Protein AF-A0A9P7VKM8-F1 (afdb_monomer)

Mean predicted aligned error: 15.4 Å

pLDDT: mean 74.19, std 19.49, range [28.58, 96.06]

Radius of gyration: 18.31 Å; Cα contacts (8 Å, |Δi|>4): 188; chains: 1; bounding box: 40×58×43 Å

Organism: NCBI:txid856835

Structure (mmCIF, N/CA/C/O backbone):
data_AF-A0A9P7VKM8-F1
#
_entry.id   AF-A0A9P7VKM8-F1
#
loop_
_atom_site.group_PDB
_atom_site.id
_atom_site.type_symbol
_atom_site.label_atom_id
_atom_site.label_alt_id
_atom_site.label_comp_id
_atom_site.label_asym_id
_atom_site.label_entity_id
_atom_site.labe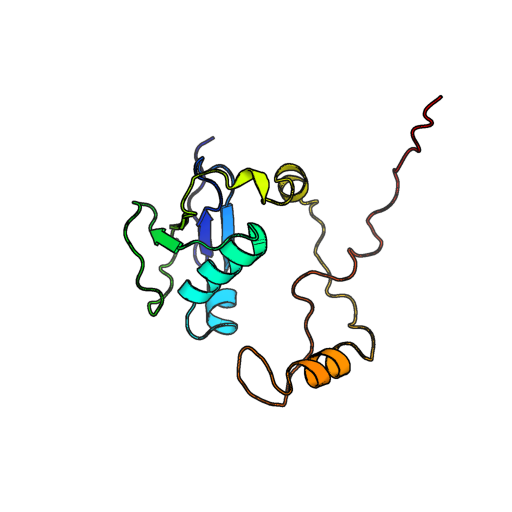l_seq_id
_atom_site.pdbx_PDB_ins_code
_atom_site.Cartn_x
_atom_site.Cartn_y
_atom_site.Cartn_z
_atom_site.occupancy
_atom_site.B_iso_or_equiv
_atom_site.auth_seq_id
_atom_site.auth_comp_id
_atom_site.auth_asym_id
_atom_site.auth_atom_id
_atom_site.pdbx_PDB_model_num
ATOM 1 N N . MET A 1 1 ? -18.742 10.939 9.453 1.00 56.50 1 MET A N 1
ATOM 2 C CA . MET A 1 1 ? -19.277 9.759 8.740 1.00 56.50 1 MET A CA 1
ATOM 3 C C . MET A 1 1 ? -18.349 8.594 9.045 1.00 56.50 1 MET A C 1
ATOM 5 O O . MET A 1 1 ? -17.147 8.813 8.947 1.00 56.50 1 MET A O 1
ATOM 9 N N . PRO A 1 2 ? -18.854 7.428 9.474 1.00 74.44 2 PRO A N 1
ATOM 10 C CA . PRO A 1 2 ? -18.018 6.241 9.643 1.00 74.44 2 PRO A CA 1
ATOM 11 C C . PRO A 1 2 ? -17.434 5.803 8.289 1.00 74.44 2 PRO A C 1
ATOM 13 O O . PRO A 1 2 ? -18.096 5.948 7.259 1.00 74.44 2 PRO A O 1
ATOM 16 N N . ARG A 1 3 ? -16.189 5.311 8.286 1.00 85.44 3 ARG A N 1
ATOM 17 C CA . ARG A 1 3 ? -15.520 4.792 7.083 1.00 85.44 3 ARG A CA 1
ATOM 18 C C . ARG A 1 3 ? -16.301 3.582 6.537 1.00 85.44 3 ARG A C 1
ATOM 20 O O . ARG A 1 3 ? -16.637 2.696 7.324 1.00 85.44 3 ARG A O 1
ATOM 27 N N . PRO A 1 4 ? -16.597 3.519 5.224 1.00 87.94 4 PRO A N 1
ATOM 28 C CA . PRO A 1 4 ? -17.205 2.339 4.622 1.00 87.94 4 PRO A CA 1
ATOM 29 C C . PRO A 1 4 ? -16.218 1.158 4.616 1.00 87.94 4 PRO A C 1
ATOM 31 O O . PRO A 1 4 ? -15.013 1.370 4.451 1.00 87.94 4 PRO A O 1
ATOM 34 N N . PRO A 1 5 ? -16.703 -0.085 4.770 1.00 89.56 5 PRO A N 1
ATOM 35 C CA . PRO A 1 5 ? -15.852 -1.264 4.668 1.00 89.56 5 PRO A CA 1
ATOM 36 C C . PRO A 1 5 ? -15.280 -1.406 3.246 1.00 89.56 5 PRO A C 1
ATOM 38 O O . PRO A 1 5 ? -15.933 -0.969 2.292 1.00 89.56 5 PRO A O 1
ATOM 41 N N . PRO A 1 6 ? -14.108 -2.045 3.073 1.00 92.94 6 PRO A N 1
ATOM 42 C CA . PRO A 1 6 ? -13.540 -2.246 1.746 1.00 92.94 6 PRO A CA 1
ATOM 43 C C . PRO A 1 6 ? -14.466 -3.102 0.857 1.00 92.94 6 PRO A C 1
ATO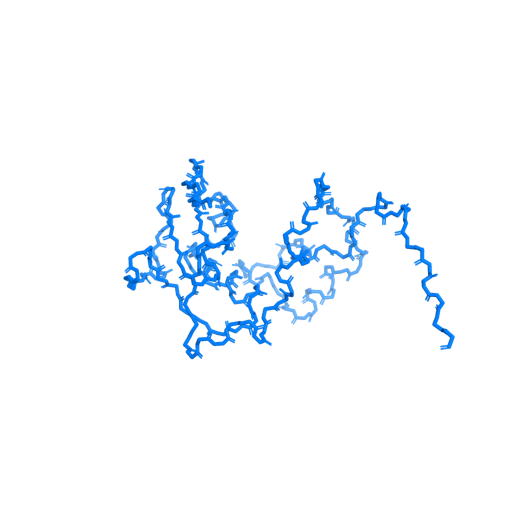M 45 O O . PRO A 1 6 ? -15.052 -4.082 1.340 1.00 92.94 6 PRO A O 1
ATOM 48 N N . PRO A 1 7 ? -14.592 -2.779 -0.443 1.00 92.06 7 PRO A N 1
ATOM 49 C CA . PRO A 1 7 ? -15.292 -3.628 -1.404 1.00 92.06 7 PRO A CA 1
ATOM 50 C C . PRO A 1 7 ? -14.646 -5.022 -1.536 1.00 92.06 7 PRO A C 1
ATOM 52 O O . PRO A 1 7 ? -13.449 -5.169 -1.290 1.00 92.06 7 PRO A O 1
ATOM 55 N N . PRO A 1 8 ? -15.391 -6.059 -1.967 1.00 96.06 8 PRO A N 1
ATOM 56 C CA . PRO A 1 8 ? -14.787 -7.351 -2.295 1.00 96.06 8 PRO A CA 1
ATOM 57 C C . PRO A 1 8 ? -13.718 -7.219 -3.390 1.00 96.06 8 PRO A C 1
ATOM 59 O O . PRO A 1 8 ? -13.930 -6.540 -4.394 1.00 96.06 8 PRO A O 1
ATOM 62 N N . GLY A 1 9 ? -12.579 -7.880 -3.192 1.00 94.38 9 GLY A N 1
ATOM 63 C CA . GLY A 1 9 ? -11.385 -7.788 -4.034 1.00 94.38 9 GLY A CA 1
ATOM 64 C C . GLY A 1 9 ? -10.492 -6.580 -3.733 1.00 94.38 9 GLY A C 1
ATOM 65 O O . GLY A 1 9 ? -9.513 -6.354 -4.450 1.00 94.38 9 GLY A O 1
ATOM 66 N N . PHE A 1 10 ? -10.811 -5.798 -2.699 1.00 95.31 10 PHE A N 1
ATOM 67 C CA . PHE A 1 10 ? -10.057 -4.619 -2.282 1.00 95.31 10 PHE A CA 1
ATOM 68 C C . PHE A 1 10 ? -9.643 -4.717 -0.817 1.00 95.31 10 PHE A C 1
ATOM 70 O O . PHE A 1 10 ? -10.312 -5.331 0.011 1.00 95.31 10 PHE A O 1
ATOM 77 N N . VAL A 1 11 ? -8.549 -4.035 -0.495 1.00 95.69 11 VAL A N 1
ATOM 78 C CA . VAL A 1 11 ? -8.113 -3.760 0.877 1.00 95.69 11 VAL A CA 1
ATOM 79 C C . VAL A 1 11 ? -8.063 -2.256 1.104 1.00 95.69 11 VAL A C 1
ATOM 81 O O . VAL A 1 11 ? -7.924 -1.487 0.150 1.00 95.69 11 VAL A O 1
ATOM 84 N N . GLN A 1 12 ? -8.158 -1.825 2.358 1.00 95.12 12 GLN A N 1
ATOM 85 C CA . GLN A 1 12 ? -7.978 -0.422 2.721 1.00 95.12 12 GLN A CA 1
ATOM 86 C C . GLN A 1 12 ? -6.659 -0.208 3.455 1.00 95.12 12 GLN A C 1
ATOM 88 O O . GLN A 1 12 ? -6.335 -0.925 4.399 1.00 95.12 12 GLN A O 1
ATOM 93 N N . LEU A 1 13 ? -5.916 0.811 3.025 1.00 94.62 13 LEU A N 1
ATOM 94 C CA . LEU A 1 13 ? -4.713 1.296 3.691 1.00 94.62 13 LEU A CA 1
ATOM 95 C C . LEU A 1 13 ? -5.010 2.642 4.356 1.00 94.62 13 LEU A C 1
ATOM 97 O O . LEU A 1 13 ? -5.157 3.650 3.665 1.00 94.62 13 LEU A O 1
ATOM 101 N N . LEU A 1 14 ? -5.092 2.658 5.683 1.00 92.12 14 LEU A N 1
ATOM 102 C CA . LEU A 1 14 ? -5.251 3.849 6.514 1.00 92.12 14 LEU A CA 1
ATOM 103 C C . LEU A 1 14 ? -3.905 4.565 6.630 1.00 92.12 14 LEU A C 1
ATOM 105 O O . LEU A 1 14 ? -2.919 3.981 7.081 1.00 92.12 14 LEU A O 1
ATOM 109 N N . LEU A 1 15 ? -3.874 5.830 6.219 1.00 88.06 15 LEU A N 1
ATOM 110 C CA . LEU A 1 15 ? -2.655 6.643 6.167 1.00 88.06 15 LEU A CA 1
ATOM 111 C C . LEU A 1 15 ? -2.611 7.718 7.258 1.00 88.06 15 LEU A C 1
ATOM 113 O O . LEU A 1 15 ? -1.546 8.257 7.542 1.00 88.06 15 LEU A O 1
ATOM 117 N N . LEU A 1 16 ? -3.758 8.041 7.864 1.00 81.75 16 LEU A N 1
ATOM 118 C CA . LEU A 1 16 ? -3.852 8.963 8.994 1.00 81.75 16 LEU A CA 1
ATOM 119 C C . LEU A 1 16 ? -4.569 8.303 10.181 1.00 81.75 16 LEU A C 1
ATOM 121 O O . LEU A 1 16 ? -5.455 7.474 9.967 1.00 81.75 16 LEU A O 1
ATOM 125 N N . PRO A 1 17 ? -4.267 8.718 11.428 1.00 71.56 17 PRO A N 1
ATOM 126 C CA . PRO A 1 17 ? -4.838 8.111 12.636 1.00 71.56 17 PRO A CA 1
ATOM 127 C C . PRO A 1 17 ? -6.357 8.276 12.783 1.00 71.56 17 PRO A C 1
ATOM 129 O O . PRO A 1 17 ? -6.980 7.570 13.563 1.00 71.56 17 PRO A O 1
ATOM 132 N N . GLN A 1 18 ? -6.957 9.239 12.079 1.00 70.50 18 GLN A N 1
ATOM 133 C CA . GLN A 1 18 ? -8.353 9.654 12.267 1.00 70.50 18 GLN A CA 1
ATOM 134 C C . GLN A 1 18 ? -9.346 8.891 11.370 1.00 70.50 18 GLN A C 1
ATOM 136 O O . GLN A 1 18 ? -10.458 9.372 11.164 1.00 70.50 18 GLN A O 1
ATOM 141 N N . ASP A 1 19 ? -8.935 7.763 10.775 1.00 68.69 19 ASP A N 1
ATOM 142 C CA . ASP A 1 19 ? -9.698 6.937 9.815 1.00 68.69 19 ASP A CA 1
ATOM 143 C C . ASP A 1 19 ? -10.327 7.706 8.631 1.00 68.69 19 ASP A C 1
ATOM 145 O O . ASP A 1 19 ? -11.133 7.175 7.866 1.00 68.69 19 ASP A O 1
ATOM 149 N N . SER A 1 20 ? -9.949 8.972 8.456 1.00 75.31 20 SER A N 1
ATOM 150 C CA . SER A 1 20 ? -10.536 9.912 7.502 1.00 75.31 20 SER A CA 1
ATOM 151 C C . SER A 1 20 ? -9.812 9.920 6.161 1.00 75.31 20 SER A C 1
ATOM 153 O O . SER A 1 20 ? -10.330 10.460 5.184 1.00 75.31 20 SER A O 1
ATOM 155 N N . PHE A 1 21 ? -8.620 9.323 6.108 1.00 84.69 21 PHE A N 1
ATOM 156 C CA . PHE A 1 21 ? -7.786 9.274 4.920 1.00 84.69 21 PHE A CA 1
ATOM 157 C C . PHE A 1 21 ? -7.217 7.871 4.721 1.00 84.69 21 PHE A C 1
ATOM 159 O O . PHE A 1 21 ? -6.360 7.401 5.478 1.00 84.69 21 PHE A O 1
ATOM 166 N N . TYR A 1 22 ? -7.730 7.207 3.690 1.00 90.06 22 TYR A N 1
ATOM 167 C CA . TYR A 1 22 ? -7.364 5.852 3.314 1.00 90.06 22 TYR A CA 1
ATOM 168 C C . TYR A 1 22 ? -7.314 5.700 1.796 1.00 90.06 22 TYR A C 1
ATOM 170 O O . TYR A 1 22 ? -7.877 6.502 1.049 1.00 90.06 22 TYR A O 1
ATOM 178 N N . LEU A 1 23 ? -6.640 4.647 1.350 1.00 91.56 23 LEU A N 1
ATOM 179 C CA . LEU A 1 23 ? -6.632 4.204 -0.038 1.00 91.56 23 LEU A CA 1
ATOM 180 C C . LEU A 1 23 ? -7.348 2.867 -0.151 1.00 91.56 23 LEU A C 1
ATOM 182 O O . LEU A 1 23 ? -7.075 1.964 0.634 1.00 91.56 23 LEU A O 1
ATOM 186 N N . GLU A 1 24 ? -8.202 2.726 -1.157 1.00 94.50 24 GLU A N 1
ATOM 187 C CA . GLU A 1 24 ? -8.719 1.427 -1.581 1.00 94.50 24 GLU A CA 1
ATOM 188 C C . GLU A 1 24 ? -7.779 0.852 -2.636 1.00 94.50 24 GLU A C 1
ATOM 190 O O . GLU A 1 24 ? -7.576 1.441 -3.700 1.00 94.50 24 GLU A O 1
ATOM 195 N N . VAL A 1 25 ? -7.162 -0.282 -2.318 1.00 92.44 25 VAL A N 1
ATOM 196 C CA . VAL A 1 25 ? -6.166 -0.931 -3.168 1.00 92.44 25 VAL A CA 1
ATOM 197 C C . VAL A 1 25 ? -6.764 -2.229 -3.710 1.00 92.44 25 VAL A C 1
ATOM 199 O O . VAL A 1 25 ? -7.078 -3.120 -2.917 1.00 92.44 25 VAL A O 1
ATOM 202 N N . PRO A 1 26 ? -6.917 -2.375 -5.039 1.00 94.12 26 PRO A N 1
ATOM 203 C CA . PRO A 1 26 ? -7.321 -3.644 -5.630 1.00 94.12 26 PRO A CA 1
ATOM 204 C C . PRO A 1 26 ? -6.280 -4.723 -5.323 1.00 94.12 26 PRO A C 1
ATOM 206 O O . PRO A 1 26 ? -5.097 -4.566 -5.643 1.00 94.12 26 PRO A O 1
ATOM 209 N N . MET A 1 27 ? -6.715 -5.848 -4.759 1.00 93.88 27 MET A N 1
ATOM 210 C CA . MET A 1 27 ? -5.826 -6.963 -4.415 1.00 93.88 27 MET A CA 1
ATOM 211 C C . MET A 1 27 ? -5.124 -7.525 -5.648 1.00 93.88 27 MET A C 1
ATOM 213 O O . MET A 1 27 ? -3.949 -7.879 -5.578 1.00 93.88 27 MET A O 1
ATOM 217 N N . GLN A 1 28 ? -5.810 -7.550 -6.795 1.00 91.75 28 GLN A N 1
ATOM 218 C CA . GLN A 1 28 ? -5.231 -8.001 -8.060 1.00 91.75 28 GLN A CA 1
ATOM 219 C C . GLN A 1 28 ? -3.995 -7.179 -8.440 1.00 91.75 28 GLN A C 1
ATOM 221 O O . GLN A 1 28 ? -3.002 -7.746 -8.881 1.00 91.75 28 GLN A O 1
ATOM 226 N N . ILE A 1 29 ? -4.015 -5.857 -8.234 1.00 87.50 29 ILE A N 1
ATOM 227 C CA . ILE A 1 29 ? -2.852 -5.012 -8.529 1.00 87.50 29 ILE A CA 1
ATOM 228 C C . ILE A 1 29 ? -1.704 -5.394 -7.599 1.00 87.50 29 ILE A C 1
ATOM 230 O O . ILE A 1 29 ? -0.629 -5.730 -8.083 1.00 87.50 29 ILE A O 1
ATOM 234 N N . ALA A 1 30 ? -1.946 -5.405 -6.286 1.00 89.00 30 ALA A N 1
ATOM 235 C CA . ALA A 1 30 ? -0.918 -5.695 -5.288 1.00 89.00 30 ALA A CA 1
ATOM 236 C C . ALA A 1 30 ? -0.270 -7.079 -5.478 1.00 89.00 30 ALA A C 1
ATOM 238 O O . ALA A 1 30 ? 0.943 -7.208 -5.339 1.00 89.00 30 ALA A O 1
ATOM 239 N N . THR A 1 31 ? -1.067 -8.088 -5.836 1.00 89.44 31 THR A N 1
ATOM 240 C C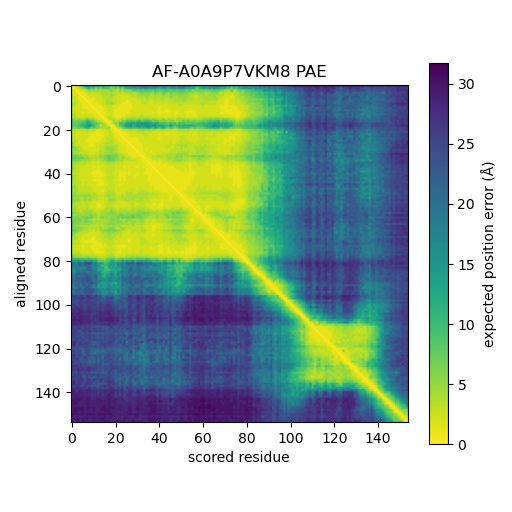A . THR A 1 31 ?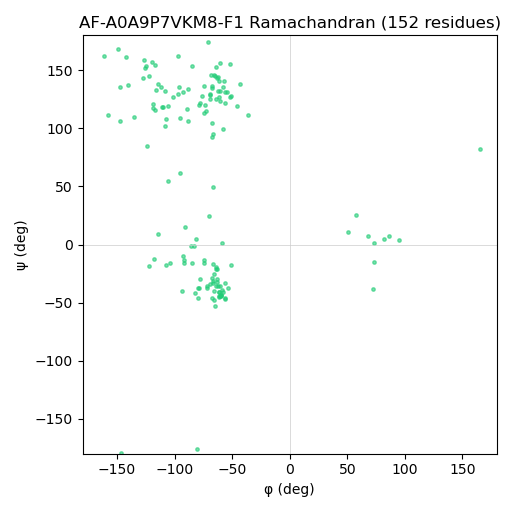 -0.610 -9.470 -6.074 1.00 89.44 31 THR A CA 1
ATOM 241 C C . THR A 1 31 ? 0.062 -9.664 -7.432 1.00 89.44 31 THR A C 1
ATOM 243 O O . THR A 1 31 ? 0.953 -10.496 -7.554 1.00 89.44 31 THR A O 1
ATOM 246 N N . THR A 1 32 ? -0.309 -8.887 -8.455 1.00 88.69 32 THR A N 1
ATOM 247 C CA . THR A 1 32 ? 0.316 -8.984 -9.788 1.00 88.69 32 THR A CA 1
ATOM 248 C C . THR A 1 32 ? 1.672 -8.283 -9.831 1.00 88.69 32 THR A C 1
ATOM 250 O O . THR A 1 32 ? 2.589 -8.744 -10.505 1.00 88.69 32 THR A O 1
ATOM 253 N N . VAL A 1 33 ? 1.813 -7.149 -9.136 1.00 84.50 33 VAL A N 1
ATOM 254 C CA . VAL A 1 33 ? 3.024 -6.311 -9.218 1.00 84.50 33 VAL A CA 1
ATOM 255 C C . VAL A 1 33 ? 4.064 -6.632 -8.146 1.00 84.50 33 VAL A C 1
ATOM 257 O O . VAL A 1 33 ? 5.174 -6.105 -8.205 1.00 84.50 33 VAL A O 1
ATOM 260 N N . CYS A 1 34 ? 3.725 -7.458 -7.152 1.00 87.19 34 CYS A N 1
ATOM 261 C CA . CYS A 1 34 ? 4.607 -7.756 -6.033 1.00 87.19 34 CYS A CA 1
ATOM 262 C C . CYS A 1 34 ? 4.422 -9.186 -5.518 1.00 87.19 34 CYS A C 1
ATOM 264 O O . CYS A 1 34 ? 3.303 -9.625 -5.272 1.00 87.19 34 CYS A O 1
ATOM 266 N N . LEU A 1 35 ? 5.541 -9.873 -5.264 1.00 90.31 35 LEU A N 1
ATOM 267 C CA . LEU A 1 35 ? 5.556 -11.193 -4.622 1.00 90.31 35 LEU A CA 1
ATOM 268 C C . LEU A 1 35 ? 5.073 -11.147 -3.161 1.00 90.31 35 LEU A C 1
ATOM 270 O O . LEU A 1 35 ? 4.578 -12.142 -2.649 1.00 90.31 35 LEU A O 1
ATOM 274 N N . TYR A 1 36 ? 5.211 -9.991 -2.503 1.00 92.81 36 TYR A N 1
ATOM 275 C CA . TYR A 1 36 ? 4.840 -9.775 -1.102 1.00 92.81 36 TYR A CA 1
ATOM 276 C C . TYR A 1 36 ? 3.844 -8.611 -0.996 1.00 92.81 36 TYR A C 1
ATOM 278 O O . TYR A 1 36 ? 4.242 -7.463 -0.762 1.00 92.81 36 TYR A O 1
ATOM 286 N N . PRO A 1 37 ? 2.540 -8.876 -1.173 1.00 93.56 37 PRO A N 1
ATOM 287 C CA . PRO A 1 37 ? 1.505 -7.846 -1.234 1.00 93.56 37 PRO A CA 1
ATOM 288 C C . PRO A 1 37 ? 1.452 -6.912 -0.013 1.00 93.56 37 PRO A C 1
ATOM 290 O O . PRO A 1 37 ? 1.178 -5.719 -0.147 1.00 93.56 37 PRO A O 1
ATOM 293 N N . LEU A 1 38 ? 1.768 -7.411 1.185 1.00 95.31 38 LEU A N 1
ATOM 294 C CA . LEU A 1 38 ? 1.812 -6.595 2.404 1.00 95.31 38 LEU A CA 1
ATOM 295 C C . LEU A 1 38 ? 3.019 -5.643 2.428 1.00 95.31 38 LEU A C 1
ATOM 297 O O . LEU A 1 38 ? 2.892 -4.488 2.842 1.00 95.31 38 LEU A O 1
ATOM 301 N N . LYS A 1 39 ? 4.177 -6.061 1.898 1.00 95.00 39 LYS A N 1
ATOM 302 C CA . LYS A 1 39 ? 5.313 -5.147 1.666 1.00 95.00 39 LYS A CA 1
ATOM 303 C C . LYS A 1 39 ? 4.960 -4.072 0.645 1.00 95.00 39 LYS A C 1
ATOM 305 O O . LYS A 1 39 ? 5.380 -2.929 0.817 1.00 95.00 39 LYS A O 1
ATOM 310 N N . TYR A 1 40 ? 4.168 -4.408 -0.375 1.00 94.19 40 TYR A N 1
ATOM 311 C CA . TYR A 1 40 ? 3.663 -3.425 -1.332 1.00 94.19 40 TYR A CA 1
ATOM 312 C C . TYR A 1 40 ? 2.786 -2.367 -0.649 1.00 94.19 40 TYR A C 1
ATOM 314 O O . TYR A 1 40 ? 3.011 -1.179 -0.860 1.00 94.19 40 TYR A O 1
ATOM 322 N N . LEU A 1 41 ? 1.867 -2.752 0.245 1.00 95.38 41 LEU A N 1
ATOM 323 C CA . LEU A 1 41 ? 1.085 -1.775 1.018 1.00 95.38 41 LEU A CA 1
ATOM 324 C C . LEU A 1 41 ? 1.968 -0.861 1.876 1.00 95.38 41 LEU A C 1
ATOM 326 O O . LEU A 1 41 ? 1.773 0.355 1.887 1.00 95.38 41 LEU A O 1
ATOM 330 N N . ARG A 1 42 ? 2.974 -1.424 2.556 1.00 95.06 42 ARG A N 1
ATOM 331 C CA . ARG A 1 42 ? 3.950 -0.633 3.320 1.00 95.06 42 ARG A CA 1
ATOM 332 C C . ARG A 1 42 ? 4.698 0.354 2.420 1.00 95.06 42 ARG A C 1
ATOM 334 O O . ARG A 1 42 ? 4.870 1.513 2.788 1.00 95.06 42 ARG A O 1
ATOM 341 N N . TYR A 1 43 ? 5.118 -0.091 1.239 1.00 92.56 43 TYR A N 1
ATOM 342 C CA . TYR A 1 43 ? 5.765 0.764 0.250 1.00 92.56 43 TYR A CA 1
ATOM 343 C C . TYR A 1 43 ? 4.850 1.910 -0.202 1.00 92.56 43 TYR A C 1
ATOM 345 O O . TYR A 1 43 ? 5.293 3.054 -0.221 1.00 92.56 43 TYR A O 1
ATOM 353 N N . ILE A 1 44 ? 3.567 1.645 -0.478 1.00 92.88 44 ILE A N 1
ATOM 354 C CA . ILE A 1 44 ? 2.589 2.692 -0.813 1.00 92.88 44 ILE A CA 1
ATOM 355 C C . ILE A 1 44 ? 2.451 3.708 0.326 1.00 92.88 44 ILE A C 1
ATOM 357 O O . ILE A 1 44 ? 2.476 4.910 0.064 1.00 92.88 44 ILE A O 1
ATOM 361 N N . GLY A 1 45 ? 2.359 3.252 1.579 1.00 91.62 45 GLY A N 1
ATOM 362 C CA . GLY A 1 45 ? 2.314 4.144 2.740 1.00 91.62 45 GLY A CA 1
ATOM 363 C C . GLY A 1 45 ? 3.523 5.080 2.805 1.00 91.62 45 GLY A C 1
ATOM 364 O O . GLY A 1 45 ? 3.361 6.294 2.936 1.00 91.62 45 GLY A O 1
ATOM 365 N N . TRP A 1 46 ? 4.725 4.536 2.599 1.00 90.69 46 TRP A N 1
ATOM 366 C CA . TRP A 1 46 ? 5.954 5.325 2.506 1.00 90.69 46 TRP A CA 1
ATOM 367 C C . TRP A 1 46 ? 5.936 6.313 1.331 1.00 90.69 46 TRP A C 1
ATOM 369 O O . TRP A 1 46 ? 6.295 7.473 1.509 1.00 90.69 46 TRP A O 1
ATOM 379 N N . CYS A 1 47 ? 5.484 5.895 0.145 1.00 87.19 47 CYS A N 1
ATOM 380 C CA . CYS A 1 47 ? 5.407 6.765 -1.030 1.00 87.19 47 CYS A CA 1
ATOM 381 C C . CYS A 1 47 ? 4.458 7.951 -0.842 1.00 87.19 47 CYS A C 1
ATOM 383 O O . CYS A 1 47 ? 4.725 9.026 -1.372 1.00 87.19 47 CYS A O 1
ATOM 385 N N . VAL A 1 48 ? 3.346 7.758 -0.129 1.00 85.38 48 VAL A N 1
ATOM 386 C CA . VAL A 1 48 ? 2.349 8.817 0.071 1.00 85.38 48 VAL A CA 1
ATOM 387 C C . VAL A 1 48 ? 2.750 9.761 1.199 1.00 85.38 48 VAL A C 1
ATOM 389 O O . VAL A 1 48 ? 2.590 10.971 1.061 1.00 85.38 48 VAL A O 1
ATOM 392 N N . LEU A 1 49 ? 3.266 9.227 2.308 1.00 84.44 49 LEU A N 1
ATOM 393 C CA . LEU A 1 49 ? 3.579 10.030 3.493 1.00 84.44 49 LEU A CA 1
ATOM 394 C C . LEU A 1 49 ? 5.021 10.551 3.516 1.00 84.44 49 LEU A C 1
ATOM 396 O O . LEU A 1 49 ? 5.335 11.430 4.311 1.00 84.44 49 LEU A O 1
ATOM 400 N N . GLY A 1 50 ? 5.914 9.998 2.691 1.00 83.50 50 GLY A N 1
ATOM 401 C CA . GLY A 1 50 ? 7.326 10.386 2.629 1.00 83.50 50 GLY A CA 1
ATOM 402 C C . GLY A 1 50 ? 8.143 10.016 3.873 1.00 83.50 50 GLY A C 1
ATOM 403 O O . GLY A 1 50 ? 9.303 10.409 3.981 1.00 83.50 50 GLY A O 1
ATOM 404 N N . VAL A 1 51 ? 7.565 9.259 4.811 1.00 84.94 51 VAL A N 1
ATOM 405 C CA . VAL A 1 51 ? 8.169 8.911 6.105 1.00 84.94 51 VAL A CA 1
ATOM 406 C C . VAL A 1 51 ? 8.162 7.410 6.344 1.00 84.94 51 VAL A C 1
ATOM 408 O O . VAL A 1 51 ? 7.237 6.690 5.953 1.00 84.94 51 VAL A O 1
ATOM 411 N N . ILE A 1 52 ? 9.228 6.922 6.979 1.00 88.56 52 ILE A N 1
ATOM 412 C CA . ILE A 1 52 ? 9.372 5.507 7.323 1.00 88.56 52 ILE A CA 1
ATOM 413 C C . ILE A 1 52 ? 8.366 5.155 8.417 1.00 88.56 52 ILE A C 1
ATOM 415 O O . ILE A 1 52 ? 8.303 5.809 9.454 1.00 88.56 52 ILE A O 1
ATOM 419 N N . GLY A 1 53 ? 7.620 4.084 8.177 1.00 89.19 53 GLY A N 1
ATOM 420 C CA . GLY A 1 53 ? 6.626 3.541 9.085 1.00 89.19 53 GLY A CA 1
ATOM 421 C C . GLY A 1 53 ? 6.538 2.022 8.993 1.00 89.19 53 GLY A C 1
ATOM 422 O O . GLY A 1 53 ? 7.280 1.356 8.248 1.00 89.19 53 GLY A O 1
ATOM 423 N N . THR A 1 54 ? 5.632 1.474 9.784 1.00 93.12 54 THR A N 1
ATOM 424 C CA . THR A 1 54 ? 5.315 0.050 9.890 1.00 93.12 54 THR A CA 1
ATOM 425 C C . THR A 1 54 ? 3.874 -0.193 9.460 1.00 93.12 54 THR A C 1
ATOM 427 O O . THR A 1 54 ? 3.037 0.703 9.494 1.00 93.12 54 THR A O 1
ATOM 430 N N . LEU A 1 55 ? 3.584 -1.407 8.993 1.00 94.50 55 LEU A N 1
ATOM 431 C CA . LEU A 1 55 ? 2.218 -1.809 8.678 1.00 94.50 55 LEU A CA 1
ATOM 432 C C . LEU A 1 55 ? 1.661 -2.580 9.873 1.00 94.50 55 LEU A C 1
ATOM 434 O O . LEU A 1 55 ? 2.303 -3.515 10.352 1.00 94.50 55 LEU A O 1
ATOM 438 N N . VAL A 1 56 ? 0.482 -2.187 10.335 1.00 94.44 56 VAL A N 1
ATOM 439 C CA . VAL A 1 56 ? -0.255 -2.862 11.407 1.00 94.44 56 VAL A CA 1
ATOM 440 C C . VAL A 1 56 ? -1.671 -3.182 10.936 1.00 94.44 56 VAL A C 1
ATOM 442 O O . VAL A 1 56 ? -2.165 -2.582 9.976 1.00 94.44 56 VAL A O 1
ATOM 445 N N . GLY A 1 57 ? -2.326 -4.140 11.582 1.00 92.50 57 GLY A N 1
ATOM 446 C CA . GLY A 1 57 ? -3.720 -4.471 11.321 1.00 92.50 57 GLY A CA 1
ATOM 447 C C . GLY A 1 57 ? -4.660 -3.379 11.827 1.00 92.50 57 GLY A C 1
ATOM 448 O O . GLY A 1 57 ? -4.255 -2.414 12.487 1.00 92.50 57 GLY A O 1
ATOM 449 N N . GLU A 1 58 ? -5.951 -3.525 11.537 1.00 88.38 58 GLU A N 1
ATOM 450 C CA . GLU A 1 58 ? -6.984 -2.590 11.995 1.00 88.38 58 GLU A CA 1
ATOM 451 C C . GLU A 1 58 ? -6.946 -2.395 13.515 1.00 88.38 58 GLU A C 1
ATOM 453 O O . GLU A 1 58 ? -7.064 -1.263 13.993 1.00 88.38 58 GLU A O 1
ATOM 458 N N . THR A 1 59 ? -6.667 -3.460 14.271 1.00 86.06 59 THR A N 1
ATOM 459 C CA . THR A 1 59 ? -6.606 -3.416 15.738 1.00 86.06 59 THR A CA 1
ATOM 460 C C . THR A 1 59 ? -5.267 -2.933 16.300 1.00 86.06 59 THR A C 1
ATOM 462 O O . THR A 1 59 ? -5.138 -2.774 17.511 1.00 86.06 59 THR A O 1
ATOM 465 N N . GLY A 1 60 ? -4.289 -2.630 15.437 1.00 85.06 60 GLY A N 1
ATOM 466 C CA . GLY A 1 60 ? -2.939 -2.213 15.837 1.00 85.06 60 GLY A CA 1
ATOM 467 C C . GLY A 1 60 ? -1.982 -3.381 16.0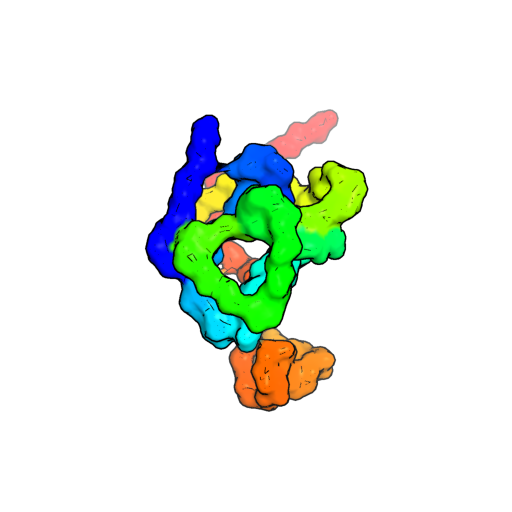91 1.00 85.06 60 GLY A C 1
ATOM 468 O O . GLY A 1 60 ? -0.863 -3.173 16.550 1.00 85.06 60 GLY A O 1
ATOM 469 N N . ASP A 1 61 ? -2.408 -4.600 15.781 1.00 89.69 61 ASP A N 1
ATOM 470 C CA . ASP A 1 61 ? -1.592 -5.804 15.779 1.00 89.69 61 ASP A CA 1
ATOM 471 C C . ASP A 1 61 ? -0.495 -5.750 14.705 1.00 89.69 61 ASP A C 1
ATOM 473 O O . ASP A 1 61 ? -0.667 -5.175 13.628 1.00 89.69 61 ASP A O 1
ATOM 477 N N . ALA A 1 62 ? 0.661 -6.340 15.008 1.00 89.12 62 ALA A N 1
ATOM 478 C CA . ALA A 1 62 ? 1.756 -6.428 14.052 1.00 89.12 62 ALA A CA 1
ATOM 479 C C . ALA A 1 62 ? 1.375 -7.360 12.894 1.00 89.12 62 ALA A C 1
ATOM 481 O O . ALA A 1 62 ? 0.870 -8.460 13.110 1.00 89.12 62 ALA A O 1
ATOM 482 N N . VAL A 1 63 ? 1.661 -6.924 11.668 1.00 92.62 63 VAL A N 1
ATOM 483 C CA . VAL A 1 63 ? 1.383 -7.698 10.457 1.00 92.62 63 VAL A CA 1
ATOM 484 C C . VAL A 1 63 ? 2.664 -8.355 9.956 1.00 92.62 63 VAL A C 1
ATOM 486 O O . VAL A 1 63 ? 3.663 -7.678 9.704 1.00 92.62 63 VAL A O 1
ATOM 489 N N . GLU A 1 64 ? 2.612 -9.671 9.751 1.00 93.31 64 GLU A N 1
ATOM 490 C CA . GLU A 1 64 ? 3.671 -10.435 9.087 1.00 93.31 64 GLU A CA 1
ATOM 491 C C . GLU A 1 64 ? 3.754 -10.034 7.609 1.00 93.31 64 GLU A C 1
ATOM 493 O O . GLU A 1 64 ? 2.911 -10.402 6.793 1.00 93.31 64 GLU A O 1
ATOM 498 N N . LEU A 1 65 ? 4.773 -9.250 7.246 1.00 91.56 65 LEU A N 1
ATOM 499 C CA . LEU A 1 65 ? 4.886 -8.647 5.911 1.00 91.56 65 LEU A CA 1
ATOM 500 C C . LEU A 1 65 ? 5.114 -9.658 4.775 1.00 91.56 65 LEU A C 1
ATOM 502 O O . LEU A 1 65 ? 4.942 -9.299 3.610 1.00 91.56 65 LEU A O 1
ATOM 506 N N . ASP A 1 66 ? 5.517 -10.886 5.098 1.00 92.38 66 ASP A N 1
ATOM 507 C CA . ASP A 1 66 ? 5.673 -11.983 4.136 1.00 92.38 66 ASP A CA 1
ATOM 508 C C . ASP A 1 66 ? 4.361 -12.749 3.880 1.00 92.38 66 ASP A C 1
ATOM 510 O O . ASP A 1 66 ? 4.341 -13.671 3.068 1.00 92.38 66 ASP A O 1
ATOM 514 N N . GLY A 1 67 ? 3.269 -12.367 4.552 1.00 90.50 67 GLY A N 1
ATOM 515 C CA . GLY A 1 67 ? 1.944 -12.950 4.365 1.00 90.50 67 GLY A CA 1
ATOM 516 C C . GLY A 1 67 ? 1.174 -12.423 3.147 1.00 90.50 67 GLY A C 1
ATOM 517 O O . GLY A 1 67 ? 1.645 -11.596 2.359 1.00 90.50 67 GLY A O 1
ATOM 518 N N . GLU A 1 68 ? -0.066 -12.895 3.025 1.00 92.56 68 GLU A N 1
ATOM 519 C CA . GLU A 1 68 ? -0.998 -12.529 1.956 1.00 92.56 68 GLU A CA 1
ATOM 520 C C . GLU A 1 68 ? -1.982 -11.427 2.382 1.00 92.56 68 GLU A C 1
ATOM 522 O O . GLU A 1 68 ? -2.197 -11.167 3.569 1.00 92.56 68 GLU A O 1
ATOM 527 N N . LEU A 1 69 ? -2.608 -10.772 1.397 1.00 93.19 69 LEU A N 1
ATOM 528 C CA . LEU A 1 69 ? -3.727 -9.866 1.659 1.00 93.19 69 LEU A CA 1
ATOM 529 C C . LEU A 1 69 ? -4.983 -10.663 1.995 1.00 93.19 69 LEU A C 1
ATOM 531 O O . LEU A 1 69 ? -5.336 -11.608 1.293 1.00 93.19 69 LEU A O 1
ATOM 535 N N . VAL A 1 70 ? -5.701 -10.209 3.014 1.00 94.06 70 VAL A N 1
ATOM 536 C CA . VAL A 1 70 ? -7.025 -10.734 3.350 1.00 94.06 70 VAL A CA 1
ATOM 537 C C . VAL A 1 70 ? -8.071 -9.945 2.569 1.00 94.06 70 VAL A C 1
ATOM 539 O O . VAL A 1 70 ? -8.005 -8.714 2.538 1.00 94.06 70 VAL A O 1
ATOM 542 N N . ASP A 1 71 ? -9.031 -10.632 1.939 1.00 94.75 71 ASP A N 1
ATOM 543 C CA . ASP A 1 71 ? -10.144 -9.954 1.263 1.00 94.75 71 ASP A CA 1
ATOM 544 C C . ASP A 1 71 ? -10.875 -9.039 2.243 1.00 94.75 71 ASP A C 1
ATOM 546 O O . ASP A 1 71 ? -11.193 -9.429 3.368 1.00 94.75 71 ASP A O 1
ATOM 550 N N . ARG A 1 72 ? -11.108 -7.798 1.812 1.00 94.94 72 ARG A N 1
ATOM 551 C CA . ARG A 1 72 ? -11.653 -6.723 2.645 1.00 94.94 72 ARG A CA 1
ATOM 552 C C . ARG A 1 72 ? -10.829 -6.404 3.897 1.00 94.94 72 ARG A C 1
ATOM 554 O O . ARG A 1 72 ? -11.361 -5.867 4.867 1.00 94.94 72 ARG A O 1
ATOM 561 N N . GLY A 1 73 ? -9.532 -6.703 3.870 1.00 94.44 73 GLY A N 1
ATOM 562 C CA . GLY A 1 73 ? -8.594 -6.374 4.935 1.00 94.44 73 GLY A CA 1
ATOM 563 C C . GLY A 1 73 ? -8.410 -4.866 5.105 1.00 94.44 73 GLY A C 1
ATOM 564 O O . GLY A 1 73 ? -8.411 -4.099 4.136 1.00 94.44 73 GLY A O 1
ATOM 565 N N . VAL A 1 74 ? -8.225 -4.445 6.354 1.00 94.94 74 VAL A N 1
ATOM 566 C CA . VAL A 1 74 ? -7.938 -3.060 6.730 1.00 94.94 74 VAL A CA 1
ATOM 567 C C . VAL A 1 74 ? -6.575 -3.025 7.411 1.00 94.94 74 VAL A C 1
ATOM 569 O O . VAL A 1 74 ? -6.355 -3.677 8.431 1.00 94.94 74 VAL A O 1
ATOM 572 N N . TYR A 1 75 ? -5.666 -2.248 6.838 1.00 95.00 75 TYR A N 1
ATOM 573 C CA . TYR A 1 75 ? -4.291 -2.099 7.295 1.00 95.00 75 TYR A CA 1
ATOM 574 C C . TYR A 1 75 ? -4.017 -0.635 7.601 1.00 95.00 75 TYR A C 1
ATOM 576 O O . TYR A 1 75 ? -4.507 0.252 6.905 1.00 95.00 75 TYR A O 1
ATOM 584 N N . ARG A 1 76 ? -3.206 -0.363 8.616 1.00 93.38 76 ARG A N 1
ATOM 585 C CA . ARG A 1 76 ? -2.797 0.987 8.998 1.00 93.38 76 ARG A CA 1
ATOM 586 C C . ARG A 1 76 ? -1.299 1.140 8.825 1.00 93.38 76 ARG A C 1
ATOM 588 O O . ARG A 1 76 ? -0.526 0.281 9.241 1.00 93.38 76 ARG A O 1
ATOM 595 N N . TYR A 1 77 ? -0.900 2.239 8.202 1.00 92.25 77 TYR A N 1
ATOM 596 C CA . TYR A 1 77 ? 0.493 2.641 8.143 1.00 92.25 77 TYR A CA 1
ATOM 597 C C . TYR A 1 77 ? 0.811 3.498 9.368 1.00 92.25 77 TYR A C 1
ATOM 599 O O . TYR A 1 77 ? 0.364 4.640 9.474 1.00 92.25 77 TYR A O 1
ATOM 607 N N . ASP A 1 78 ? 1.537 2.913 10.310 1.00 90.12 78 ASP A N 1
ATOM 608 C CA . ASP A 1 78 ? 1.904 3.540 11.570 1.00 90.12 78 ASP A CA 1
ATOM 609 C C . ASP A 1 78 ? 3.263 4.237 11.452 1.00 90.12 78 ASP A C 1
ATOM 611 O O . ASP A 1 78 ? 4.234 3.673 10.9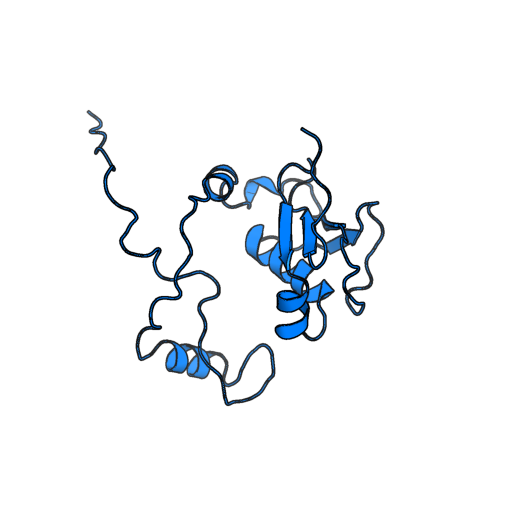40 1.00 90.12 78 ASP A O 1
ATOM 615 N N . VAL A 1 79 ? 3.330 5.489 11.905 1.00 86.69 79 VAL A N 1
ATOM 616 C CA . VAL A 1 79 ? 4.543 6.311 11.855 1.00 86.69 79 VAL A CA 1
ATOM 617 C C . VAL A 1 79 ? 4.941 6.680 13.285 1.00 86.69 79 VAL A C 1
ATOM 619 O O . VAL A 1 79 ? 4.202 7.411 13.956 1.00 86.69 79 VAL A O 1
ATOM 622 N N . PRO A 1 80 ? 6.123 6.249 13.755 1.00 77.25 80 PRO A N 1
ATOM 623 C CA . PRO A 1 80 ? 6.607 6.603 15.082 1.00 77.25 80 PRO A CA 1
ATOM 624 C C . PRO A 1 80 ? 6.765 8.124 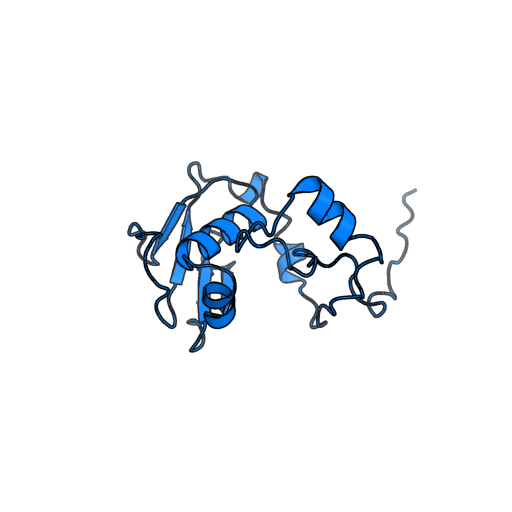15.227 1.00 77.25 80 PRO A C 1
ATOM 626 O O . PRO A 1 80 ? 7.379 8.773 14.383 1.00 77.25 80 PRO A O 1
ATOM 629 N N . GLY A 1 81 ? 6.246 8.705 16.313 1.00 70.94 81 GLY A N 1
ATOM 630 C CA . GLY A 1 81 ? 6.455 10.126 16.638 1.00 70.94 81 GLY A CA 1
ATOM 631 C C . GLY A 1 81 ? 5.365 11.099 16.167 1.00 70.94 81 GLY A C 1
ATOM 632 O O . GLY A 1 81 ? 5.498 12.300 16.388 1.00 70.94 81 GLY A O 1
ATOM 633 N N . GLY A 1 82 ? 4.267 10.612 15.580 1.00 62.09 82 GLY A N 1
ATOM 634 C CA . GLY A 1 82 ? 2.956 11.284 15.581 1.00 62.09 82 GLY A CA 1
ATOM 635 C C . GLY A 1 82 ? 2.766 12.530 14.704 1.00 62.09 82 GLY A C 1
ATOM 636 O O . GLY A 1 82 ? 1.619 12.887 14.440 1.00 62.09 82 GLY A O 1
ATOM 637 N N . ASN A 1 83 ? 3.818 13.177 14.193 1.00 62.16 83 ASN A N 1
ATOM 638 C CA . ASN A 1 83 ? 3.665 14.338 13.304 1.00 62.16 83 ASN A CA 1
ATOM 639 C C . ASN A 1 83 ? 3.723 13.949 11.817 1.00 62.16 83 ASN A C 1
ATOM 641 O O . ASN A 1 83 ? 4.596 14.367 11.066 1.00 62.16 83 ASN A O 1
ATOM 645 N N . ILE A 1 84 ? 2.776 13.116 11.386 1.00 60.09 84 ILE A N 1
ATOM 646 C CA . ILE A 1 84 ? 2.643 12.672 9.984 1.00 60.09 84 ILE A CA 1
ATOM 647 C C . ILE A 1 84 ? 2.331 13.861 9.054 1.00 60.09 84 ILE A C 1
ATOM 649 O O . ILE A 1 84 ? 2.735 13.892 7.892 1.00 60.09 84 ILE A O 1
ATOM 653 N N . LEU A 1 85 ? 1.646 14.878 9.585 1.00 59.62 85 LEU A N 1
ATOM 654 C CA . LEU A 1 85 ? 1.168 16.040 8.835 1.00 59.62 85 LEU A CA 1
ATOM 655 C C . LEU A 1 85 ? 2.271 17.035 8.454 1.00 59.62 85 LEU A C 1
ATOM 657 O O . LEU A 1 85 ? 2.045 17.847 7.566 1.00 59.62 85 LEU A O 1
ATOM 661 N N . SER A 1 86 ? 3.463 16.973 9.060 1.00 58.22 86 SER A N 1
ATOM 662 C CA . SER A 1 86 ? 4.591 17.813 8.626 1.00 58.22 86 SER A CA 1
ATOM 663 C C . SER A 1 86 ? 5.230 17.348 7.313 1.00 58.22 86 SER A C 1
ATOM 665 O O . SER A 1 86 ? 6.009 18.096 6.728 1.00 58.22 86 SER A O 1
ATOM 667 N N . TYR A 1 87 ? 4.918 16.128 6.858 1.00 54.56 87 TYR A N 1
ATOM 668 C CA . TYR A 1 87 ? 5.496 15.513 5.655 1.00 54.56 87 TYR A CA 1
ATOM 669 C C . TYR A 1 87 ? 4.455 15.112 4.606 1.00 54.56 87 TYR A C 1
ATOM 671 O O . TYR A 1 87 ? 4.804 14.910 3.443 1.00 54.56 87 TYR A O 1
ATOM 679 N N . ALA A 1 88 ? 3.183 15.000 4.999 1.00 53.84 88 ALA A N 1
ATOM 680 C CA . ALA A 1 88 ? 2.108 14.659 4.084 1.00 53.84 88 ALA A CA 1
ATOM 681 C C . ALA A 1 88 ? 1.934 15.758 3.024 1.00 53.84 88 ALA A C 1
ATOM 683 O O . ALA A 1 88 ? 1.724 16.928 3.345 1.00 53.84 88 ALA A O 1
ATOM 684 N N . VAL A 1 89 ? 1.985 15.361 1.750 1.00 56.56 89 VAL A N 1
ATOM 685 C CA . VAL A 1 89 ? 1.473 16.175 0.641 1.00 56.56 89 VAL A CA 1
ATOM 686 C C . VAL A 1 89 ? 0.041 16.566 0.999 1.00 56.56 89 VAL A C 1
ATOM 688 O O . VAL A 1 89 ? -0.738 15.684 1.357 1.00 56.56 89 VAL A O 1
ATOM 691 N N . ASP A 1 90 ? -0.266 17.867 0.954 1.00 57.81 90 ASP A N 1
ATOM 692 C CA . ASP A 1 90 ? -1.528 18.450 1.424 1.00 57.81 90 ASP A CA 1
ATOM 693 C C . ASP A 1 90 ? -2.731 17.518 1.144 1.00 57.81 90 ASP A C 1
ATOM 695 O O . ASP A 1 90 ? -3.079 17.280 -0.021 1.00 57.81 90 ASP A O 1
ATOM 699 N N . PRO A 1 91 ? -3.358 16.944 2.189 1.00 55.47 91 PRO A N 1
ATOM 700 C CA . PRO A 1 91 ? -4.430 15.977 2.014 1.00 55.47 91 PRO A CA 1
ATOM 701 C C . PRO A 1 91 ? -5.658 16.581 1.320 1.00 55.47 91 PRO A C 1
ATOM 703 O O . PRO A 1 91 ? -6.418 15.829 0.712 1.00 55.47 91 PRO A O 1
ATOM 706 N N . GLU A 1 92 ? -5.848 17.905 1.331 1.00 54.91 92 GLU A N 1
ATOM 707 C CA . GLU A 1 92 ? -6.907 18.566 0.557 1.00 54.91 92 GLU A CA 1
ATOM 708 C C . GLU A 1 92 ? -6.627 18.506 -0.953 1.00 54.91 92 GLU A C 1
ATOM 710 O O . GLU A 1 92 ? -7.545 18.274 -1.741 1.00 54.91 92 GLU A O 1
ATOM 715 N N . VAL A 1 93 ? -5.358 18.566 -1.372 1.00 56.66 93 VAL A N 1
ATOM 716 C CA . VAL A 1 93 ? -4.953 18.362 -2.776 1.00 56.66 93 VAL A CA 1
ATOM 717 C C . VAL A 1 93 ? -5.200 16.913 -3.221 1.00 56.66 93 VAL A C 1
ATOM 719 O O . VAL A 1 93 ? -5.526 16.666 -4.385 1.00 56.66 93 VAL A O 1
ATOM 722 N N . ILE A 1 94 ? -5.103 15.943 -2.303 1.00 54.22 94 ILE A N 1
ATOM 723 C CA . ILE A 1 94 ? -5.395 14.528 -2.587 1.00 54.22 94 ILE A CA 1
ATOM 724 C C . ILE A 1 94 ? -6.908 14.247 -2.582 1.00 54.22 94 ILE A C 1
ATOM 726 O O . ILE A 1 94 ? -7.386 13.475 -3.415 1.00 54.22 94 ILE A O 1
ATOM 730 N N . LYS A 1 95 ? -7.676 14.878 -1.682 1.00 51.22 95 LYS A N 1
ATOM 731 C CA . LYS A 1 95 ? -9.146 14.771 -1.637 1.00 51.22 95 LYS A CA 1
ATOM 732 C C . LYS A 1 95 ? -9.822 15.412 -2.845 1.00 51.22 95 LYS A C 1
ATOM 734 O O . LYS A 1 95 ? -10.863 14.925 -3.272 1.00 51.22 95 LYS A O 1
ATOM 739 N N . GLN A 1 96 ? -9.217 16.435 -3.452 1.00 52.47 96 GLN A N 1
ATOM 740 C CA . GLN A 1 96 ? -9.692 17.072 -4.688 1.00 52.47 96 GLN A CA 1
ATOM 741 C C . GLN A 1 96 ? -9.553 16.196 -5.952 1.00 52.47 96 GLN A C 1
ATOM 743 O O . GLN A 1 96 ? -9.483 16.723 -7.066 1.00 52.47 96 GLN A O 1
ATOM 748 N N . ARG A 1 97 ? -9.522 14.860 -5.831 1.00 46.75 97 ARG A N 1
ATOM 749 C CA . ARG A 1 97 ? -9.550 13.949 -6.984 1.00 46.75 97 ARG A CA 1
ATOM 750 C C . ARG A 1 97 ? -10.813 14.200 -7.808 1.00 46.75 97 ARG A C 1
ATOM 752 O O . ARG A 1 97 ? -11.907 13.740 -7.504 1.00 46.75 97 ARG A O 1
ATOM 759 N N . THR A 1 98 ? -10.611 14.956 -8.874 1.00 48.00 98 THR A N 1
ATOM 760 C CA . THR A 1 98 ? -11.509 15.131 -10.005 1.00 48.00 98 THR A CA 1
ATOM 761 C C . THR A 1 98 ? -11.778 13.748 -10.601 1.00 48.00 98 THR A C 1
ATOM 763 O O . THR A 1 98 ? -10.869 12.918 -10.655 1.00 48.00 98 THR A O 1
ATOM 766 N N . HIS A 1 99 ? -13.019 13.486 -11.024 1.00 46.59 99 HIS A N 1
ATOM 767 C CA . HIS A 1 99 ? -13.459 12.265 -11.719 1.00 46.59 99 HIS A CA 1
ATOM 768 C C . HIS A 1 99 ? -12.825 12.133 -13.118 1.00 46.59 99 HIS A C 1
ATOM 770 O O . HIS A 1 99 ? -13.509 11.929 -14.116 1.00 46.59 99 HIS A O 1
ATOM 776 N N . THR A 1 100 ? -11.513 12.295 -13.224 1.00 44.53 100 THR A N 1
ATOM 777 C CA . THR A 1 100 ? -10.794 12.270 -14.488 1.00 44.53 100 THR A CA 1
ATOM 778 C C . THR A 1 100 ? -9.843 11.092 -14.451 1.00 44.53 100 THR A C 1
ATOM 780 O O . THR A 1 100 ? -8.933 11.025 -13.623 1.00 44.53 100 THR A O 1
ATOM 783 N N . HIS A 1 101 ? -10.087 10.133 -15.339 1.00 42.38 101 HIS A N 1
ATOM 784 C CA . HIS A 1 101 ? -9.206 8.995 -15.540 1.00 42.38 101 HIS A CA 1
ATOM 785 C C . HIS A 1 101 ? -7.796 9.496 -15.873 1.00 42.38 101 HIS A C 1
ATOM 787 O O . HIS A 1 101 ? -7.593 10.219 -16.848 1.00 42.38 101 HIS A O 1
ATOM 793 N N . SER A 1 102 ? -6.810 9.100 -15.068 1.00 45.41 102 SER A N 1
ATOM 794 C CA . SER A 1 102 ? -5.402 9.268 -15.417 1.00 45.41 102 SER A CA 1
ATOM 795 C C . SER A 1 102 ? -5.100 8.371 -16.615 1.00 45.41 102 SER A C 1
ATOM 797 O O . SER A 1 102 ? -4.847 7.179 -16.455 1.00 45.41 102 SER A O 1
ATOM 799 N N . ALA A 1 103 ? -5.162 8.925 -17.824 1.00 44.16 103 ALA A N 1
ATOM 800 C CA . ALA A 1 103 ? -4.674 8.243 -19.009 1.00 44.16 103 ALA A CA 1
ATOM 801 C C . ALA A 1 103 ? -3.145 8.164 -18.932 1.00 44.16 103 ALA A C 1
ATOM 803 O O . ALA A 1 103 ? -2.465 9.167 -18.706 1.00 44.16 103 ALA A O 1
ATOM 804 N N . THR A 1 104 ? -2.596 6.965 -19.107 1.00 45.28 104 THR A N 1
ATOM 805 C CA . THR A 1 104 ? -1.159 6.764 -19.290 1.00 45.28 104 THR A CA 1
ATOM 806 C C . THR A 1 104 ? -0.794 7.377 -20.639 1.00 45.28 104 THR A C 1
ATOM 808 O O . THR A 1 104 ? -0.963 6.749 -21.681 1.00 45.28 104 THR A O 1
ATOM 811 N N . THR A 1 105 ? -0.379 8.643 -20.653 1.00 49.47 105 THR A N 1
ATOM 812 C CA . THR A 1 105 ? 0.115 9.258 -21.885 1.00 49.47 105 THR A CA 1
ATOM 813 C C . THR A 1 105 ? 1.358 8.509 -22.347 1.00 49.47 105 THR A C 1
ATOM 815 O O . THR A 1 105 ? 2.140 8.011 -21.528 1.00 49.47 105 THR A O 1
ATOM 818 N N . ALA A 1 106 ? 1.497 8.385 -23.670 1.00 50.72 106 ALA A N 1
ATOM 819 C CA . ALA A 1 106 ? 2.618 7.716 -24.307 1.00 50.72 106 ALA A CA 1
ATOM 820 C C . ALA A 1 106 ? 3.923 8.176 -23.648 1.00 50.72 106 ALA A C 1
ATOM 822 O O . ALA A 1 106 ? 4.242 9.367 -23.604 1.00 50.72 106 ALA A O 1
ATOM 823 N N . THR A 1 107 ? 4.649 7.223 -23.063 1.00 52.91 107 THR A N 1
ATOM 824 C CA . THR A 1 107 ? 5.965 7.469 -22.484 1.00 52.91 107 THR A CA 1
ATOM 825 C C . THR A 1 107 ? 6.810 8.175 -23.535 1.00 52.91 107 THR A C 1
ATOM 827 O O . THR A 1 107 ? 6.894 7.669 -24.653 1.00 52.91 107 THR A O 1
ATOM 830 N N . ARG A 1 108 ? 7.437 9.319 -23.205 1.00 55.56 108 ARG A N 1
ATOM 831 C CA . ARG A 1 108 ? 8.453 9.928 -24.088 1.00 55.56 108 ARG A CA 1
ATOM 832 C C . ARG A 1 108 ? 9.358 8.816 -24.611 1.00 55.56 108 ARG A C 1
ATOM 834 O O . ARG A 1 108 ? 9.759 7.968 -23.812 1.00 55.56 108 ARG A O 1
ATOM 841 N N . GLU A 1 109 ? 9.705 8.864 -25.895 1.00 59.41 109 GLU A N 1
ATOM 842 C CA . GLU A 1 109 ? 10.402 7.787 -26.625 1.00 59.41 109 GLU A CA 1
ATOM 843 C C . GLU A 1 109 ? 11.680 7.273 -25.925 1.00 59.41 109 GLU A C 1
ATOM 845 O O . GLU A 1 109 ? 12.080 6.135 -26.125 1.00 59.41 109 GLU A O 1
ATOM 850 N N . ASN A 1 110 ? 12.241 8.037 -24.979 1.00 68.88 110 ASN A N 1
ATOM 851 C CA . ASN A 1 110 ? 13.4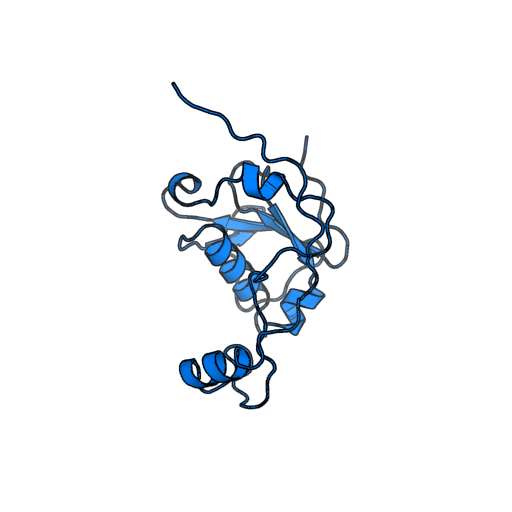78 7.714 -24.262 1.00 68.88 110 ASN A CA 1
ATOM 852 C C . ASN A 1 110 ? 13.298 7.459 -22.748 1.00 68.88 110 ASN A C 1
ATOM 854 O O . ASN A 1 110 ? 14.283 7.408 -22.010 1.00 68.88 110 ASN A O 1
ATOM 858 N N . PHE A 1 111 ? 12.067 7.365 -22.225 1.00 73.31 111 PHE A N 1
ATOM 859 C CA . PHE A 1 111 ? 11.841 7.131 -20.788 1.00 73.31 111 PHE A CA 1
ATOM 860 C C . PHE A 1 111 ? 12.348 5.751 -20.363 1.00 73.31 111 PHE A C 1
ATOM 862 O O . PHE A 1 111 ? 13.110 5.640 -19.403 1.00 73.31 111 PHE A O 1
ATOM 869 N N . ARG A 1 112 ? 11.991 4.712 -21.127 1.00 75.25 112 ARG A N 1
ATOM 870 C CA . ARG A 1 112 ? 12.445 3.337 -20.889 1.00 75.25 112 ARG A CA 1
ATOM 871 C C . ARG A 1 112 ? 13.968 3.244 -20.877 1.00 75.25 112 ARG A C 1
ATOM 873 O O . ARG A 1 112 ? 14.526 2.667 -19.953 1.00 75.25 112 ARG A O 1
ATOM 880 N N . GLU A 1 113 ? 14.636 3.844 -21.858 1.00 78.88 113 GLU A N 1
ATOM 881 C CA . GLU A 1 113 ? 16.100 3.828 -21.945 1.00 78.88 113 GLU A CA 1
ATOM 882 C C . GLU A 1 113 ? 16.760 4.492 -20.736 1.00 78.88 113 GLU A C 1
ATOM 884 O O . GLU A 1 113 ? 17.737 3.976 -20.201 1.00 78.88 113 GLU A O 1
ATOM 889 N N . LYS A 1 114 ? 16.209 5.613 -20.256 1.00 79.19 114 LYS A N 1
ATOM 890 C CA . LYS A 1 114 ? 16.720 6.293 -19.057 1.00 79.19 114 LYS A CA 1
ATOM 891 C C . LYS A 1 114 ? 16.541 5.459 -17.792 1.00 79.19 114 LYS A C 1
ATOM 893 O O . LYS A 1 114 ? 17.445 5.441 -16.961 1.00 79.19 114 LYS A O 1
ATOM 898 N N . VAL A 1 115 ? 15.404 4.777 -17.650 1.00 77.88 115 VAL A N 1
ATOM 899 C CA . VAL A 1 115 ? 15.144 3.881 -16.513 1.00 77.88 115 VAL A CA 1
ATOM 900 C C . VAL A 1 115 ? 16.071 2.667 -16.572 1.00 77.88 115 VAL A C 1
ATOM 902 O O . VAL A 1 115 ? 16.738 2.375 -15.585 1.00 77.88 115 VAL A O 1
ATOM 905 N N . LEU A 1 116 ? 16.213 2.030 -17.738 1.00 79.06 116 LEU A N 1
ATOM 906 C CA . LEU A 1 116 ? 17.143 0.913 -17.932 1.00 79.06 116 LEU A CA 1
ATOM 907 C C . LEU A 1 116 ? 18.598 1.321 -17.686 1.00 79.06 116 LEU A C 1
ATOM 909 O O . LEU A 1 116 ? 19.329 0.589 -17.034 1.00 79.06 116 LEU A O 1
ATOM 913 N N . LYS A 1 117 ? 19.025 2.508 -18.131 1.00 82.06 117 LYS A N 1
ATOM 914 C CA . LYS A 1 117 ? 20.382 3.009 -17.863 1.00 82.06 117 LYS A CA 1
ATOM 915 C C . LYS A 1 117 ? 20.649 3.215 -16.369 1.00 82.06 117 LYS A C 1
ATOM 917 O O . LYS A 1 117 ? 21.791 3.083 -15.939 1.00 82.06 117 LYS A O 1
ATOM 922 N N . ARG A 1 118 ? 19.626 3.581 -15.593 1.00 81.25 118 ARG A N 1
ATOM 923 C CA . ARG A 1 118 ? 19.743 3.801 -14.147 1.00 81.25 118 ARG A CA 1
ATOM 924 C C . ARG A 1 118 ? 19.726 2.484 -13.370 1.00 81.25 118 ARG A C 1
ATOM 926 O O . ARG A 1 118 ? 20.560 2.302 -12.491 1.00 81.25 118 ARG A O 1
ATOM 933 N N . ASP A 1 119 ? 18.790 1.598 -13.703 1.00 81.44 119 ASP A N 1
ATOM 934 C CA . ASP A 1 119 ? 18.447 0.438 -12.869 1.00 81.44 119 ASP A CA 1
ATOM 935 C C . ASP A 1 119 ? 19.009 -0.886 -13.413 1.00 81.44 119 ASP A C 1
ATOM 937 O O . ASP A 1 119 ? 19.061 -1.884 -12.694 1.00 81.44 119 ASP A O 1
ATOM 941 N N . GLY A 1 120 ? 19.434 -0.917 -14.680 1.00 80.19 120 GLY A N 1
ATOM 942 C CA . GLY A 1 120 ? 19.966 -2.084 -15.394 1.00 80.19 120 GLY A CA 1
ATOM 943 C C . GLY A 1 120 ? 18.914 -3.132 -15.763 1.00 80.19 120 GLY A C 1
ATOM 944 O O . GLY A 1 120 ? 18.962 -3.688 -16.853 1.00 80.19 120 GLY A O 1
ATOM 945 N N . ARG A 1 121 ? 17.945 -3.361 -14.875 1.00 80.81 121 ARG A N 1
ATOM 946 C CA . ARG A 1 121 ? 16.908 -4.396 -14.948 1.00 80.81 121 ARG A CA 1
ATOM 947 C C . ARG A 1 121 ? 15.628 -3.930 -14.261 1.00 80.81 121 ARG A C 1
ATOM 949 O O . ARG A 1 121 ? 15.626 -2.930 -13.542 1.00 80.81 121 ARG A O 1
ATOM 956 N N . CYS A 1 122 ? 14.529 -4.653 -14.456 1.00 77.12 122 CYS A N 1
ATOM 957 C CA . CYS A 1 122 ? 13.274 -4.359 -13.769 1.00 77.12 122 CYS A CA 1
ATOM 958 C C . CYS A 1 122 ? 13.447 -4.458 -12.242 1.00 77.12 122 CYS A C 1
ATOM 960 O O . CYS A 1 122 ? 13.808 -5.513 -11.724 1.00 77.12 122 CYS A O 1
ATOM 962 N N . VAL A 1 123 ? 13.128 -3.386 -11.509 1.00 73.62 123 VAL A N 1
ATOM 963 C CA . VAL A 1 123 ? 13.223 -3.352 -10.034 1.00 73.62 123 VAL A CA 1
ATOM 964 C C . VAL A 1 123 ? 12.263 -4.332 -9.341 1.00 73.62 123 VAL A C 1
ATOM 966 O O . VAL A 1 123 ? 12.493 -4.711 -8.197 1.00 73.62 123 VAL A O 1
ATOM 969 N N . TRP A 1 124 ? 11.205 -4.765 -10.034 1.00 72.81 124 TRP A N 1
ATOM 970 C CA . TRP A 1 124 ? 10.175 -5.646 -9.477 1.00 72.81 124 TRP A CA 1
ATOM 971 C C . TRP A 1 124 ? 10.432 -7.130 -9.735 1.00 72.81 124 TRP A C 1
ATOM 973 O O . TRP A 1 124 ? 10.198 -7.950 -8.854 1.00 72.81 124 TRP A O 1
ATOM 983 N N . THR A 1 125 ? 10.913 -7.480 -10.927 1.00 75.62 125 THR A N 1
ATOM 984 C CA . THR A 1 125 ? 11.052 -8.880 -11.367 1.00 75.62 125 THR A CA 1
ATOM 985 C C . THR A 1 125 ? 12.496 -9.290 -11.647 1.00 75.62 125 THR A C 1
ATOM 987 O O . THR A 1 125 ? 12.773 -10.475 -11.797 1.00 75.62 125 THR A O 1
ATOM 990 N N . GLY A 1 126 ? 13.427 -8.337 -11.728 1.00 75.25 126 GLY A N 1
ATOM 991 C CA . GLY A 1 126 ? 14.842 -8.595 -11.998 1.00 75.25 126 GLY A CA 1
ATOM 992 C C . GLY A 1 126 ? 15.174 -8.991 -13.439 1.00 75.25 126 GLY A C 1
ATOM 993 O O . GLY A 1 126 ? 16.345 -9.238 -13.713 1.00 75.25 126 GLY A O 1
ATOM 994 N N . ILE A 1 127 ? 14.188 -9.040 -14.341 1.00 78.12 127 ILE A N 1
ATOM 995 C CA . ILE A 1 127 ? 14.383 -9.353 -15.765 1.00 78.12 127 ILE A CA 1
ATOM 996 C C . ILE A 1 127 ? 14.766 -8.102 -16.568 1.00 78.12 127 ILE A C 1
ATOM 998 O O . ILE A 1 127 ? 14.383 -6.981 -16.216 1.00 78.12 127 ILE A O 1
ATOM 1002 N N . ASP A 1 128 ? 15.470 -8.313 -17.678 1.00 71.12 128 ASP A N 1
ATOM 1003 C CA . ASP A 1 128 ? 15.962 -7.239 -18.554 1.00 71.12 128 ASP A CA 1
ATOM 1004 C C . ASP A 1 128 ? 14.906 -6.774 -19.578 1.00 71.12 128 ASP A C 1
ATOM 1006 O O . ASP A 1 128 ? 14.995 -5.688 -20.160 1.00 71.12 128 ASP A O 1
ATOM 1010 N N . GLU A 1 129 ? 13.854 -7.571 -19.769 1.00 68.75 129 GLU A N 1
ATOM 1011 C CA . GLU A 1 129 ? 12.738 -7.275 -20.663 1.00 68.75 129 GLU A CA 1
ATOM 1012 C C . GLU A 1 129 ? 11.580 -6.637 -19.888 1.00 68.75 129 GLU A C 1
ATOM 1014 O O . GLU A 1 129 ? 10.891 -7.276 -19.097 1.00 68.75 129 GLU A O 1
ATOM 1019 N N . GLY A 1 130 ? 11.352 -5.342 -20.103 1.00 67.25 130 GLY A N 1
ATOM 1020 C CA . GLY A 1 130 ? 10.267 -4.622 -19.444 1.00 67.25 130 GLY A CA 1
ATOM 1021 C C . GLY A 1 130 ? 9.898 -3.314 -20.134 1.00 67.25 130 GLY A C 1
ATOM 1022 O O . GLY A 1 130 ? 10.667 -2.753 -20.925 1.00 67.25 130 GLY A O 1
ATOM 1023 N N . VAL A 1 131 ? 8.701 -2.824 -19.810 1.00 68.62 131 VAL A N 1
ATOM 1024 C CA . VAL A 1 131 ? 8.195 -1.514 -20.235 1.00 68.62 131 VAL A CA 1
ATOM 1025 C C . VAL A 1 131 ? 8.460 -0.505 -19.119 1.00 68.62 131 VAL A C 1
ATOM 1027 O O . VAL A 1 131 ? 8.232 -0.789 -17.945 1.00 68.62 131 VAL A O 1
ATOM 1030 N N . GLY A 1 132 ? 8.944 0.687 -19.469 1.00 68.88 132 GLY A N 1
ATOM 1031 C CA . GLY A 1 132 ? 9.067 1.777 -18.503 1.00 68.88 132 GLY A CA 1
ATOM 1032 C C . GLY A 1 132 ? 7.685 2.340 -18.181 1.00 68.88 132 GLY A C 1
ATOM 1033 O O . GLY A 1 132 ? 7.017 2.839 -19.079 1.00 68.88 132 GLY A O 1
ATOM 1034 N N . MET A 1 133 ? 7.265 2.295 -16.917 1.00 69.81 133 MET A N 1
ATOM 1035 C CA . MET A 1 133 ? 5.984 2.850 -16.472 1.00 69.81 133 MET A CA 1
ATOM 1036 C C . MET A 1 133 ? 6.199 4.028 -15.521 1.00 69.81 133 MET A C 1
ATOM 1038 O O . MET A 1 133 ? 7.049 3.984 -14.632 1.00 69.81 133 MET A O 1
ATOM 1042 N N . HIS A 1 134 ? 5.406 5.083 -15.695 1.00 65.81 134 HIS A N 1
ATOM 1043 C CA . HIS A 1 134 ? 5.335 6.176 -14.733 1.00 65.81 134 HIS A CA 1
ATOM 1044 C C . HIS A 1 134 ? 4.462 5.748 -13.546 1.00 65.81 134 HIS A C 1
ATOM 1046 O O . HIS A 1 134 ? 3.287 5.450 -13.731 1.00 65.81 134 HIS A O 1
ATOM 1052 N N . ILE A 1 135 ? 5.023 5.738 -12.332 1.00 66.31 135 ILE A N 1
ATOM 1053 C CA . ILE A 1 135 ? 4.251 5.500 -11.095 1.00 66.31 135 ILE A CA 1
ATOM 1054 C C . ILE A 1 135 ? 3.377 6.723 -10.775 1.00 66.31 135 ILE A C 1
ATOM 1056 O O . ILE A 1 135 ? 2.235 6.591 -10.347 1.00 66.31 135 ILE A O 1
ATOM 1060 N N . ILE A 1 136 ? 3.906 7.920 -11.040 1.00 62.00 136 ILE A N 1
ATOM 1061 C CA . ILE A 1 136 ? 3.174 9.186 -10.983 1.00 62.00 136 ILE A CA 1
ATOM 1062 C C . ILE A 1 136 ? 3.022 9.675 -12.428 1.00 62.00 136 ILE A C 1
ATOM 1064 O O . ILE A 1 136 ? 4.049 9.900 -13.075 1.00 62.00 136 ILE A O 1
ATOM 1068 N N . PRO A 1 137 ? 1.792 9.819 -12.959 1.00 53.66 137 PRO A N 1
ATOM 1069 C CA . PRO A 1 137 ? 1.573 10.252 -14.335 1.00 53.66 137 PRO A CA 1
ATOM 1070 C C . PRO A 1 137 ? 2.293 11.573 -14.625 1.00 53.66 137 PRO A C 1
ATOM 1072 O O . PRO A 1 137 ? 2.178 12.526 -13.858 1.00 53.66 137 PRO A O 1
ATOM 1075 N N . TYR A 1 138 ? 3.025 11.623 -15.739 1.00 49.66 138 TYR A N 1
ATOM 1076 C CA . TYR A 1 138 ? 3.814 12.793 -16.140 1.00 49.66 138 TYR A CA 1
ATOM 1077 C C . TYR A 1 138 ? 2.943 14.011 -16.497 1.00 49.66 138 TYR A C 1
ATOM 1079 O O . TYR A 1 138 ? 3.331 15.144 -16.227 1.00 49.66 138 TYR A O 1
ATOM 1087 N N . ALA A 1 139 ? 1.756 13.782 -17.062 1.00 51.97 139 ALA A N 1
ATOM 1088 C CA . ALA A 1 139 ? 0.761 14.812 -17.331 1.00 51.97 139 ALA A CA 1
ATOM 1089 C C . ALA A 1 139 ? -0.640 14.263 -17.035 1.00 51.97 139 ALA A C 1
ATOM 1091 O O . ALA A 1 139 ? -0.950 13.124 -17.393 1.00 51.97 139 ALA A O 1
ATOM 1092 N N . ARG A 1 140 ? -1.489 15.074 -16.390 1.00 53.44 140 ARG A N 1
ATOM 1093 C CA . ARG A 1 140 ? -2.946 14.890 -16.471 1.00 53.44 140 ARG A CA 1
ATOM 1094 C C . ARG A 1 140 ? -3.337 15.217 -17.915 1.00 53.44 140 ARG A C 1
ATOM 1096 O O . ARG A 1 140 ? -2.791 16.171 -18.460 1.00 53.44 140 ARG A O 1
ATOM 1103 N N . GLY A 1 141 ? -4.201 14.414 -18.537 1.00 43.41 141 GLY A N 1
ATOM 1104 C CA . GLY A 1 141 ? -4.656 14.665 -19.910 1.00 43.41 141 GLY A CA 1
ATOM 1105 C C . GLY A 1 141 ? -5.181 16.095 -20.087 1.00 43.41 141 GLY A C 1
ATOM 1106 O O . GLY A 1 141 ? -5.616 16.714 -19.115 1.00 43.41 141 GLY A O 1
ATOM 1107 N N . ASP A 1 142 ? -5.138 16.599 -21.321 1.00 47.44 142 ASP A N 1
ATOM 1108 C CA . ASP A 1 142 ? -5.371 18.005 -21.701 1.00 47.44 142 ASP A CA 1
ATOM 1109 C C . ASP A 1 142 ? -6.750 18.589 -21.315 1.00 47.44 142 ASP A C 1
ATOM 1111 O O . ASP A 1 142 ? -7.026 19.759 -21.565 1.00 47.44 142 ASP A O 1
ATOM 1115 N N . GLU A 1 143 ? -7.623 17.828 -20.654 1.00 44.78 143 GLU A N 1
ATOM 1116 C CA . GLU A 1 143 ? -8.951 18.281 -20.221 1.00 44.78 143 GLU A CA 1
ATOM 1117 C C . GLU A 1 143 ? -8.955 19.093 -18.911 1.00 44.78 143 GLU A C 1
ATOM 1119 O O . GLU A 1 143 ? -10.011 19.484 -18.417 1.00 44.78 143 GLU A O 1
ATOM 1124 N N . ALA A 1 144 ? -7.788 19.407 -18.343 1.00 40.16 144 ALA A N 1
ATOM 1125 C CA . ALA A 1 144 ? -7.675 20.210 -17.125 1.00 40.16 144 ALA A CA 1
ATOM 1126 C C . ALA A 1 144 ? -7.190 21.648 -17.388 1.00 40.16 144 ALA A C 1
ATOM 1128 O O . ALA A 1 144 ? -6.232 22.102 -16.769 1.00 40.16 144 ALA A O 1
ATOM 1129 N N . CYS A 1 145 ? -7.859 22.397 -18.270 1.00 39.41 145 CYS A N 1
ATOM 1130 C CA . CYS A 1 145 ? -7.881 23.862 -18.172 1.00 39.41 145 CYS A CA 1
ATOM 1131 C C . CYS A 1 145 ? -9.104 24.436 -18.903 1.00 39.41 145 CYS A C 1
ATOM 1133 O O . CYS A 1 145 ? -9.168 24.400 -20.130 1.00 39.41 145 CYS A O 1
ATOM 1135 N N . PRO A 1 146 ? -10.077 24.999 -18.165 1.00 37.47 146 PRO A N 1
ATOM 1136 C CA . PRO A 1 146 ? -10.086 26.456 -18.113 1.00 37.47 146 PRO A CA 1
ATOM 1137 C C . PRO A 1 146 ? -10.602 26.964 -16.763 1.00 37.47 146 PRO A C 1
ATOM 1139 O O . PRO A 1 146 ? -11.801 26.911 -16.507 1.00 37.47 146 PRO A O 1
ATOM 1142 N N . ARG A 1 147 ? -9.708 27.482 -15.913 1.00 34.25 147 ARG A N 1
ATOM 1143 C CA . ARG A 1 147 ? -9.959 28.582 -14.952 1.00 34.25 147 ARG A CA 1
ATOM 1144 C C . ARG A 1 147 ? -8.830 28.649 -13.932 1.00 34.25 147 ARG A C 1
ATOM 1146 O O . ARG A 1 147 ? -8.958 28.204 -12.798 1.00 34.25 147 ARG A O 1
ATOM 1153 N N . ILE A 1 148 ? -7.741 29.291 -14.330 1.00 32.56 148 ILE A N 1
ATOM 1154 C CA . ILE A 1 148 ? -6.923 30.036 -13.379 1.00 32.56 148 ILE A CA 1
ATOM 1155 C C . ILE A 1 148 ? -7.180 31.503 -13.710 1.00 32.56 148 ILE A C 1
ATOM 1157 O O . ILE A 1 148 ? -6.709 32.016 -14.720 1.00 32.56 148 ILE A O 1
ATOM 1161 N N . VAL A 1 149 ? -8.019 32.149 -12.902 1.00 34.16 149 VAL A N 1
ATOM 1162 C CA . VAL A 1 149 ? -8.078 33.613 -12.849 1.00 34.16 149 VAL A CA 1
ATOM 1163 C C . VAL A 1 149 ? -6.775 34.096 -12.203 1.00 34.16 149 VAL A C 1
ATOM 1165 O O . VAL A 1 149 ? -6.444 33.621 -11.114 1.00 34.16 149 VAL A O 1
ATOM 1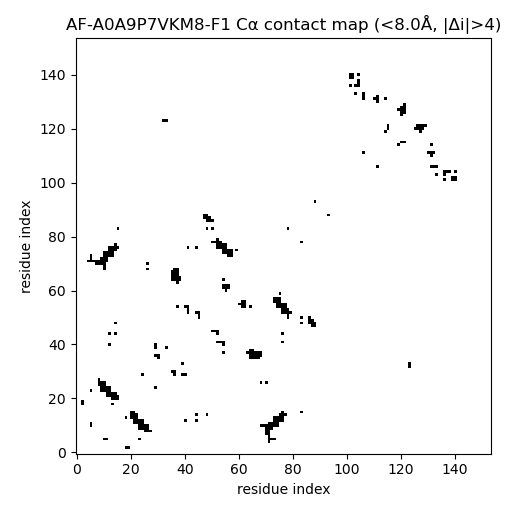168 N N . PRO A 1 150 ? -6.006 34.994 -12.840 1.00 35.47 150 PRO A N 1
ATOM 1169 C CA . PRO A 1 150 ? -4.820 35.559 -12.217 1.00 35.47 150 PRO A CA 1
ATOM 1170 C C . PRO A 1 150 ? -5.260 36.545 -11.129 1.00 35.47 150 PRO A C 1
ATOM 1172 O O . PRO A 1 150 ? -5.862 37.576 -11.425 1.00 35.47 150 PRO A O 1
ATOM 1175 N N . PHE A 1 151 ? -4.961 36.238 -9.866 1.00 28.89 151 PHE A N 1
ATOM 1176 C CA . PHE A 1 151 ? -5.018 37.240 -8.806 1.00 28.89 151 PHE A CA 1
ATOM 1177 C C . PHE A 1 151 ? -3.806 38.164 -8.945 1.00 28.89 151 PHE A C 1
ATOM 1179 O O . PHE A 1 151 ? -2.659 37.746 -8.799 1.00 28.89 151 PHE A O 1
ATOM 1186 N N . HIS A 1 152 ? -4.094 39.419 -9.277 1.00 28.58 152 HIS A N 1
ATOM 1187 C CA . HIS A 1 152 ? -3.175 40.546 -9.205 1.00 28.58 152 HIS A CA 1
ATOM 1188 C C . HIS A 1 152 ? -3.054 40.954 -7.731 1.00 28.58 152 HIS A C 1
ATOM 1190 O O . HIS A 1 152 ? -4.075 41.156 -7.073 1.00 28.58 152 HIS A O 1
ATOM 1196 N N . VAL A 1 153 ? -1.833 41.062 -7.212 1.00 29.70 153 VAL A N 1
ATOM 1197 C CA . VAL A 1 153 ? -1.569 41.639 -5.888 1.00 29.70 153 VAL A CA 1
ATOM 1198 C C . VAL A 1 153 ? -0.964 43.020 -6.123 1.00 29.70 153 VAL A C 1
ATOM 1200 O O . VAL A 1 153 ? 0.048 43.127 -6.812 1.00 29.70 153 VAL A O 1
ATOM 1203 N N . THR A 1 154 ? -1.645 44.052 -5.623 1.00 41.66 154 THR A N 1
ATOM 1204 C CA . THR A 1 154 ? -1.170 45.446 -5.537 1.00 41.66 154 THR A CA 1
ATOM 1205 C C . THR A 1 154 ? -0.071 45.607 -4.506 1.00 41.66 154 THR A C 1
ATOM 1207 O O . THR A 1 154 ? -0.224 44.988 -3.427 1.00 41.66 154 THR A O 1
#

Secondary structure (DSSP, 8-state):
-PPPPPPTTEEEEE-STTS--EEEEEHHHHHHH-SSHHHHHHHHHHHHH-S--EEEETTSPBP-TTSPPPTT-EEEEE-TTS-GGGTS--HHHHHT--S---------TTHHHHHHHHHSS-TTT--S------SS-S---TT--S--------

Solvent-accessible surface area (backbone atoms only — not comparable to full-atom values): 9786 Å² total; per-residue (Å²): 132,84,72,78,79,46,54,90,60,18,26,31,42,29,66,45,95,78,67,78,42,66,45,82,42,51,45,67,56,41,56,72,69,32,98,32,31,43,46,48,53,43,49,51,44,29,70,61,35,73,47,82,63,47,52,22,34,74,88,66,45,83,54,69,46,83,42,78,79,54,81,41,32,49,34,29,48,45,53,88,86,76,64,60,75,86,53,37,66,60,62,67,71,62,69,63,66,65,99,63,83,80,55,85,66,82,70,59,96,56,50,40,58,54,51,40,72,73,59,68,35,40,92,78,78,66,42,77,80,77,79,65,74,71,91,66,72,91,55,76,58,89,85,81,72,92,82,83,79,84,84,82,81,131

Foldseek 3Di:
DDDDFADFQWEWEALAPVSPDIDTHRLCVLVVQAQQSLVVSQVVSCVQLVAHFAKAFPVRHHDDRNDGDDTSTYIYTGGPPRPSVVRGDPVVVVVPPDPADQDQPDDDPCQQVVVCVVPVADPRPRHNDDDRGDPDRPDRPPPPDDDDDDDDDD

Sequence (154 aa):
MPRPPPPPGFVQLLLLPQDSFYLEVPMQIATTVCLYPLKYLRYIGWCVLGVIGTLVGETGDAVELDGELVDRGVYRYDVPGGNILSYAVDPEVIKQRTHTHSATTATRENFREKVLKRDGRCVWTGIDEGVGMHIIPYARGDEACPRIVPFHVT